Protein AF-A0A3C2CN50-F1 (afdb_monomer)

Mean predicted aligned error: 7.34 Å

Nearest PDB structures (foldseek):
  7e1v-assembly1_G  TM=3.636E-01  e=3.767E+00  Mycolicibacterium smegmatis MC2 51
  9dm1-assembly1_S  TM=3.821E-01  e=4.875E+00  Mycolicibacterium smegmatis MC2 155

Structure (mmCIF, N/CA/C/O backbone):
data_AF-A0A3C2CN50-F1
#
_entry.id   AF-A0A3C2CN50-F1
#
loop_
_atom_site.group_PDB
_atom_site.id
_atom_site.type_symbol
_atom_site.label_atom_id
_atom_site.label_alt_id
_atom_site.label_comp_id
_atom_site.label_asym_id
_atom_site.label_entity_id
_atom_site.label_seq_id
_atom_site.pdbx_PDB_ins_code
_atom_site.Cartn_x
_atom_site.Cartn_y
_atom_site.Cartn_z
_atom_site.occupancy
_atom_site.B_iso_or_equiv
_atom_site.auth_seq_id
_atom_site.auth_comp_id
_atom_site.auth_asym_id
_atom_site.auth_atom_id
_atom_site.pdbx_PDB_model_num
ATOM 1 N N . MET A 1 1 ? 21.287 47.066 -73.334 1.00 41.00 1 MET A N 1
ATOM 2 C CA . MET A 1 1 ? 22.198 46.144 -72.617 1.00 41.00 1 MET A CA 1
ATOM 3 C C . MET A 1 1 ? 21.471 45.559 -71.407 1.00 41.00 1 MET A C 1
ATOM 5 O O . MET A 1 1 ? 21.220 46.281 -70.455 1.00 41.00 1 MET A O 1
ATOM 9 N N . LYS A 1 2 ? 21.048 44.287 -71.479 1.00 46.47 2 LYS A N 1
ATOM 10 C CA . LYS A 1 2 ? 20.381 43.545 -70.390 1.00 46.47 2 LYS A CA 1
ATOM 11 C C . LYS A 1 2 ? 21.441 43.041 -69.399 1.00 46.47 2 LYS A C 1
ATOM 13 O O . LYS A 1 2 ? 22.305 42.275 -69.812 1.00 46.47 2 LYS A O 1
ATOM 18 N N . LYS A 1 3 ? 21.362 43.402 -68.112 1.00 44.59 3 LYS A N 1
ATOM 19 C CA . LYS A 1 3 ? 22.066 42.681 -67.034 1.00 44.59 3 LYS A CA 1
ATOM 20 C C . LYS A 1 3 ? 21.062 41.813 -66.278 1.00 44.59 3 LYS A C 1
ATOM 22 O O . LYS A 1 3 ? 20.064 42.302 -65.761 1.00 44.59 3 LYS A O 1
ATOM 27 N N . LEU A 1 4 ? 21.327 40.510 -66.326 1.00 49.94 4 LEU A N 1
ATOM 28 C CA . LEU A 1 4 ? 20.524 39.415 -65.797 1.00 49.94 4 LEU A CA 1
ATOM 29 C C . LEU A 1 4 ? 20.270 39.546 -64.289 1.00 49.94 4 LEU A C 1
ATOM 31 O O . LEU A 1 4 ? 21.202 39.631 -63.492 1.00 49.94 4 LEU A O 1
ATOM 35 N N . SER A 1 5 ? 18.994 39.433 -63.923 1.00 54.50 5 SER A N 1
ATOM 36 C CA . SER A 1 5 ? 18.529 39.028 -62.599 1.00 54.50 5 SER A CA 1
ATOM 37 C C . SER A 1 5 ? 19.038 37.617 -62.294 1.00 54.50 5 SER A C 1
ATOM 39 O O . SER A 1 5 ? 18.610 36.643 -62.913 1.00 54.50 5 SER A O 1
ATOM 41 N N . LYS A 1 6 ? 19.968 37.497 -61.346 1.00 52.00 6 LYS A N 1
ATOM 42 C CA . LYS A 1 6 ? 20.361 36.217 -60.753 1.00 52.00 6 LYS A CA 1
ATOM 43 C C . LYS A 1 6 ? 19.496 36.035 -59.505 1.00 52.00 6 LYS A C 1
ATOM 45 O O . LYS A 1 6 ? 19.910 36.387 -58.405 1.00 52.00 6 LYS A O 1
ATOM 50 N N . LYS A 1 7 ? 18.262 35.534 -59.669 1.00 50.41 7 LYS A N 1
ATOM 51 C CA . LYS A 1 7 ? 17.524 34.975 -58.528 1.00 50.41 7 LYS A CA 1
ATOM 52 C C . LYS A 1 7 ? 18.371 33.826 -57.990 1.00 50.41 7 LYS A C 1
ATOM 54 O O . LYS A 1 7 ? 18.607 32.836 -58.676 1.00 50.41 7 LYS A O 1
ATOM 59 N N . LEU A 1 8 ? 18.912 34.036 -56.800 1.00 53.25 8 LEU A N 1
ATOM 60 C CA . LEU A 1 8 ? 19.730 33.093 -56.066 1.00 53.25 8 LEU A CA 1
ATOM 61 C C . LEU A 1 8 ? 18.889 31.824 -55.834 1.00 53.25 8 LEU A C 1
ATOM 63 O O . LEU A 1 8 ? 17.993 31.814 -54.994 1.00 53.25 8 LEU A O 1
ATOM 67 N N . ASN A 1 9 ? 19.135 30.764 -56.607 1.00 50.91 9 ASN A N 1
ATOM 68 C CA . ASN A 1 9 ? 18.497 29.448 -56.460 1.00 50.91 9 ASN A CA 1
ATOM 69 C C . ASN A 1 9 ? 19.031 28.710 -55.211 1.00 50.91 9 ASN A C 1
ATOM 71 O O . ASN A 1 9 ? 19.452 27.563 -55.297 1.00 50.91 9 ASN A O 1
ATOM 75 N N . LEU A 1 10 ? 19.061 29.379 -54.055 1.00 52.91 10 LEU A N 1
ATOM 76 C CA . LEU A 1 10 ? 19.580 28.858 -52.781 1.00 52.91 10 LEU A CA 1
ATOM 77 C C . LEU A 1 10 ? 18.456 28.441 -51.814 1.00 52.91 10 LEU A C 1
ATOM 79 O O . LEU A 1 10 ? 18.693 28.249 -50.631 1.00 52.91 10 LEU A O 1
ATOM 83 N N . ALA A 1 11 ? 17.217 28.339 -52.294 1.00 53.62 11 ALA A N 1
ATOM 84 C CA . ALA A 1 11 ? 16.053 28.030 -51.462 1.00 53.62 11 ALA A CA 1
ATOM 85 C C . ALA A 1 11 ? 15.558 26.565 -51.539 1.00 53.62 11 ALA A C 1
ATOM 87 O O . ALA A 1 11 ? 15.226 26.007 -50.493 1.00 53.62 11 ALA A O 1
ATOM 88 N N . PRO A 1 12 ? 15.499 25.886 -52.708 1.00 57.16 12 PRO A N 1
ATOM 89 C CA . PRO A 1 12 ? 14.794 24.602 -52.790 1.00 57.16 12 PRO A CA 1
ATOM 90 C C . PRO A 1 12 ? 15.612 23.406 -52.280 1.00 57.16 12 PRO A C 1
ATOM 92 O O . PRO A 1 12 ? 15.052 22.510 -51.654 1.00 57.16 12 PRO A O 1
ATOM 95 N N . THR A 1 13 ? 16.930 23.386 -52.493 1.00 58.06 13 THR A N 1
ATOM 96 C CA . THR A 1 13 ? 17.805 22.260 -52.113 1.00 58.06 13 THR A CA 1
ATOM 97 C C . THR A 1 13 ? 18.125 22.238 -50.620 1.00 58.06 13 THR A C 1
ATOM 99 O O . THR A 1 13 ? 18.075 21.175 -50.010 1.00 58.06 13 THR A O 1
ATOM 102 N N . ALA A 1 14 ? 18.364 23.402 -50.006 1.00 61.25 14 ALA A N 1
ATOM 103 C CA . ALA A 1 14 ? 18.518 23.531 -48.554 1.00 61.25 14 ALA A CA 1
ATOM 104 C C . ALA A 1 14 ? 17.218 23.162 -47.814 1.00 61.25 14 ALA A C 1
ATOM 106 O O . ALA A 1 14 ? 17.253 22.471 -46.798 1.00 61.25 14 ALA A O 1
ATOM 107 N N . SER A 1 15 ? 16.062 23.546 -48.373 1.00 77.94 15 SER A N 1
ATOM 108 C CA . SER A 1 15 ? 14.747 23.133 -47.870 1.00 77.94 15 SER A CA 1
ATOM 109 C C . SER A 1 15 ? 14.526 21.621 -47.995 1.00 77.94 15 SER A C 1
ATOM 111 O O . SER A 1 15 ? 14.008 21.004 -47.067 1.00 77.94 15 SER A O 1
ATOM 113 N N . LEU A 1 16 ? 14.936 21.003 -49.107 1.00 83.19 16 LEU A N 1
ATOM 114 C CA . LEU A 1 16 ? 14.823 19.556 -49.301 1.00 83.19 16 LEU A CA 1
ATOM 115 C C . LEU A 1 16 ? 15.747 18.774 -48.358 1.00 83.19 16 LEU A C 1
ATOM 117 O O . LEU A 1 16 ? 15.302 17.813 -47.741 1.00 83.19 16 LEU A O 1
ATOM 121 N N . 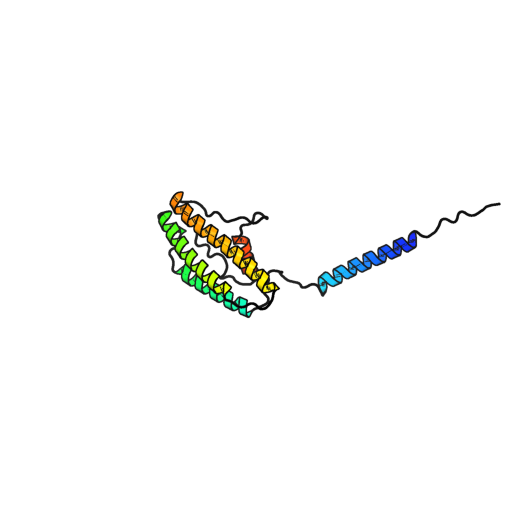PHE A 1 17 ? 16.999 19.207 -48.204 1.00 88.56 17 PHE A N 1
ATOM 122 C CA . PHE A 1 17 ? 17.953 18.582 -47.288 1.00 88.56 17 PHE A CA 1
ATOM 123 C C . PHE A 1 17 ? 17.454 18.628 -45.840 1.00 88.56 17 PHE A C 1
ATOM 125 O O . PHE A 1 17 ? 17.432 17.603 -45.165 1.00 88.56 17 PHE A O 1
ATOM 132 N N . LEU A 1 18 ? 16.963 19.786 -45.387 1.00 91.75 18 LEU A N 1
ATOM 133 C CA . LEU A 1 18 ? 16.384 19.925 -44.051 1.00 91.75 18 LEU A CA 1
ATOM 134 C C . LEU A 1 18 ? 15.180 18.992 -43.851 1.00 91.75 18 LEU A C 1
ATOM 136 O O . LEU A 1 18 ? 15.081 18.340 -42.816 1.00 91.75 18 LEU A O 1
ATOM 140 N N . LYS A 1 19 ? 14.295 18.873 -44.850 1.00 92.50 19 LYS A N 1
ATOM 141 C CA . LYS A 1 19 ? 13.169 17.925 -44.803 1.00 92.50 19 LYS A CA 1
ATOM 142 C C . LYS A 1 19 ? 13.652 16.482 -44.683 1.00 92.50 19 LYS A C 1
ATOM 144 O O . LYS A 1 19 ? 13.123 15.751 -43.857 1.00 92.50 19 LYS A O 1
ATOM 149 N N . VAL A 1 20 ? 14.659 16.079 -45.459 1.00 94.94 20 VAL A N 1
ATOM 150 C CA . VAL A 1 20 ? 15.229 14.723 -45.392 1.00 94.94 20 VAL A CA 1
ATOM 151 C C . VAL A 1 20 ? 15.836 14.450 -44.018 1.00 94.94 20 VAL A C 1
ATOM 153 O O . VAL A 1 20 ? 15.573 13.395 -43.455 1.00 94.94 20 VAL A O 1
ATOM 156 N N . VAL A 1 21 ? 16.579 15.400 -43.444 1.00 96.12 21 VAL A N 1
ATOM 157 C CA . VAL A 1 21 ? 17.153 15.261 -42.095 1.00 96.12 21 VAL A CA 1
ATOM 158 C C . VAL A 1 21 ? 16.060 15.144 -41.032 1.00 96.12 21 VAL A C 1
ATOM 160 O O . VAL A 1 21 ? 16.154 14.277 -40.170 1.00 96.12 21 VAL A O 1
ATOM 163 N N . ILE A 1 22 ? 15.000 15.956 -41.106 1.00 96.38 22 ILE A N 1
ATOM 164 C CA . ILE A 1 22 ? 13.863 15.869 -40.175 1.00 96.38 22 ILE A CA 1
ATOM 165 C C . ILE A 1 22 ? 13.174 14.508 -40.295 1.00 96.38 22 ILE A C 1
ATOM 167 O O . ILE A 1 22 ? 12.928 13.856 -39.285 1.00 96.38 22 ILE A O 1
ATOM 171 N N . VAL A 1 23 ? 12.889 14.056 -41.520 1.00 97.19 23 VAL A N 1
ATOM 172 C CA . VAL A 1 23 ? 12.261 12.749 -41.759 1.00 97.19 23 VAL A CA 1
ATOM 173 C C . VAL A 1 23 ? 13.153 11.621 -41.246 1.00 97.19 23 VAL A C 1
ATOM 175 O O . VAL A 1 23 ? 12.669 10.751 -40.532 1.00 97.19 23 VAL A O 1
ATOM 178 N N . ALA A 1 24 ? 14.454 11.654 -41.540 1.00 96.81 24 ALA A N 1
ATOM 179 C CA . ALA A 1 24 ? 15.408 10.668 -41.045 1.00 96.81 24 ALA A CA 1
ATOM 180 C C . ALA A 1 24 ? 15.501 10.675 -39.510 1.00 96.81 24 ALA A C 1
ATOM 182 O O . ALA A 1 24 ? 15.555 9.610 -38.904 1.00 96.81 24 ALA A O 1
ATOM 183 N N . GLY A 1 25 ? 15.457 11.850 -38.876 1.00 97.19 25 GLY A N 1
ATOM 184 C CA . GLY A 1 25 ? 15.430 11.991 -37.421 1.00 97.19 25 GLY A CA 1
ATOM 185 C C . GLY A 1 25 ? 14.157 11.423 -36.793 1.00 97.19 25 GLY A C 1
ATOM 186 O O . GLY A 1 25 ? 14.240 10.700 -35.807 1.00 97.19 25 GLY A O 1
ATOM 187 N N . LEU A 1 26 ? 12.988 11.675 -37.390 1.00 97.31 26 LEU A N 1
ATOM 188 C CA . LEU A 1 26 ? 11.719 11.089 -36.946 1.00 97.31 26 LEU A CA 1
ATOM 189 C C . LEU A 1 26 ? 11.718 9.566 -37.110 1.00 97.31 26 LEU A C 1
ATOM 191 O O . LEU A 1 26 ? 11.323 8.856 -36.192 1.00 97.31 26 LEU A O 1
ATOM 195 N N . VAL A 1 27 ? 12.198 9.057 -38.248 1.00 97.50 27 VAL A N 1
ATOM 196 C CA . VAL A 1 27 ? 12.349 7.611 -38.471 1.00 97.50 27 VAL A CA 1
ATOM 197 C C . VAL A 1 27 ? 13.308 7.011 -37.442 1.00 97.50 27 VAL A C 1
ATOM 199 O O . VAL A 1 27 ? 12.979 6.002 -36.827 1.00 97.50 27 VAL A O 1
ATOM 202 N N . GLY A 1 28 ? 14.453 7.652 -37.197 1.00 97.12 28 GLY A N 1
ATOM 203 C CA . GLY A 1 28 ? 15.421 7.226 -36.186 1.00 97.12 28 GLY A CA 1
ATOM 204 C C . GLY A 1 28 ? 14.841 7.213 -34.770 1.00 97.12 28 GLY A C 1
ATOM 205 O O . GLY A 1 28 ? 15.039 6.240 -34.046 1.00 97.12 28 GLY A O 1
ATOM 206 N N . LEU A 1 29 ? 14.069 8.239 -34.395 1.00 96.62 29 LEU A N 1
ATOM 207 C CA . LEU A 1 29 ? 13.361 8.308 -33.114 1.00 96.62 29 LEU A CA 1
ATOM 208 C C . LEU A 1 29 ? 12.402 7.126 -32.942 1.00 96.62 29 LEU A C 1
ATOM 210 O O . LEU A 1 29 ? 12.417 6.478 -31.900 1.00 96.62 29 LEU A O 1
ATOM 214 N N . TRP A 1 30 ? 11.589 6.824 -33.957 1.00 96.94 30 TRP A N 1
ATOM 215 C CA . TRP A 1 30 ? 10.644 5.707 -33.895 1.00 96.94 30 TRP A CA 1
ATOM 216 C C . TRP A 1 30 ? 11.347 4.348 -33.865 1.00 96.94 30 TRP A C 1
ATOM 218 O O . TRP A 1 30 ? 10.933 3.472 -33.108 1.00 96.94 30 TRP A O 1
ATOM 228 N N . VAL A 1 31 ? 12.435 4.175 -34.624 1.00 96.31 31 VAL A N 1
ATOM 229 C CA . VAL A 1 31 ? 13.267 2.963 -34.551 1.00 96.31 31 VAL A CA 1
ATOM 230 C C . VAL A 1 31 ? 13.830 2.790 -33.140 1.00 96.31 31 VAL A C 1
ATOM 232 O O . VAL A 1 31 ? 13.750 1.704 -32.574 1.00 96.31 31 VAL A O 1
ATOM 235 N N . TYR A 1 32 ? 14.340 3.857 -32.528 1.00 95.00 32 TYR A N 1
ATOM 236 C CA . TYR A 1 32 ? 14.788 3.801 -31.141 1.00 95.00 32 TYR A CA 1
ATOM 237 C C . TYR A 1 32 ? 13.647 3.428 -30.182 1.00 95.00 32 TYR A C 1
ATOM 239 O O . TYR A 1 32 ? 13.781 2.482 -29.408 1.00 95.00 32 TYR A O 1
ATOM 247 N N . ALA A 1 33 ? 12.511 4.123 -30.267 1.00 90.25 33 ALA A N 1
ATOM 248 C CA . ALA A 1 33 ? 11.380 3.943 -29.361 1.00 90.25 33 ALA A CA 1
ATOM 249 C C . ALA A 1 33 ? 10.789 2.523 -29.388 1.00 90.25 33 ALA A C 1
ATOM 251 O O . ALA A 1 33 ? 10.410 2.011 -28.342 1.00 90.25 33 ALA A O 1
ATOM 252 N N . PHE A 1 34 ? 10.715 1.882 -30.558 1.00 91.00 34 PHE A N 1
ATOM 253 C CA . PHE A 1 34 ? 10.100 0.557 -30.680 1.00 91.00 34 PHE A CA 1
ATOM 254 C C . PHE A 1 34 ? 11.068 -0.615 -30.518 1.00 91.00 34 PH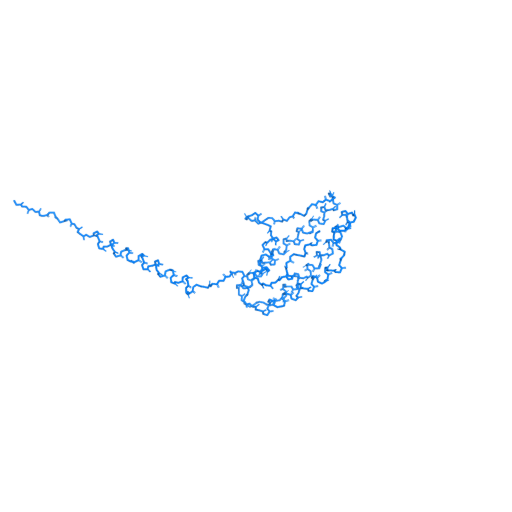E A C 1
ATOM 256 O O . PHE A 1 34 ? 10.620 -1.702 -30.165 1.00 91.00 34 PHE A O 1
ATOM 263 N N . PHE A 1 35 ? 12.363 -0.426 -30.791 1.00 90.75 35 PHE A N 1
ATOM 264 C CA . PHE A 1 35 ? 13.320 -1.540 -30.816 1.00 90.75 35 PHE A CA 1
ATOM 265 C C . PHE A 1 35 ? 14.395 -1.475 -29.728 1.00 90.75 35 PHE A C 1
ATOM 267 O O . PHE A 1 35 ? 14.994 -2.504 -29.428 1.00 90.75 35 PHE A O 1
ATOM 274 N N . PHE A 1 36 ? 14.659 -0.300 -29.151 1.00 88.56 36 PHE A N 1
ATOM 275 C CA . PHE A 1 36 ? 15.782 -0.104 -28.227 1.00 88.56 36 PHE A CA 1
ATOM 276 C C . PHE A 1 36 ? 15.384 0.502 -26.881 1.00 88.56 36 PHE A C 1
ATOM 278 O O . PHE A 1 36 ? 16.074 0.264 -25.891 1.00 88.56 36 PHE A O 1
ATOM 285 N N . ALA A 1 37 ? 14.307 1.288 -26.819 1.00 83.62 37 ALA A N 1
ATOM 286 C CA . ALA A 1 37 ? 13.845 1.854 -25.559 1.00 83.62 37 ALA A CA 1
ATOM 287 C C . ALA A 1 37 ? 13.398 0.734 -24.597 1.00 83.62 37 ALA A C 1
ATOM 289 O O . ALA A 1 37 ? 12.678 -0.171 -25.028 1.00 83.62 37 ALA A O 1
ATOM 290 N N . PRO A 1 38 ? 13.782 0.791 -23.304 1.00 79.69 38 PRO A N 1
ATOM 291 C CA . PRO A 1 38 ? 13.270 -0.130 -22.298 1.00 79.69 38 PRO A CA 1
ATOM 292 C C . PRO A 1 38 ? 11.740 -0.114 -22.303 1.00 79.69 38 PRO A C 1
ATOM 294 O O . PRO A 1 38 ? 11.113 0.921 -22.079 1.00 79.69 38 PRO A O 1
ATOM 297 N N . SER A 1 39 ? 11.143 -1.261 -22.610 1.00 74.88 39 SER A N 1
ATOM 298 C CA . SER A 1 39 ? 9.697 -1.444 -22.631 1.00 74.88 39 SER A CA 1
ATOM 299 C C . SER A 1 39 ? 9.226 -2.043 -21.313 1.00 74.88 39 SER A C 1
ATOM 301 O O . SER A 1 39 ? 9.890 -2.922 -20.768 1.00 74.88 39 SER A O 1
ATOM 303 N N . GLY A 1 40 ? 8.051 -1.644 -20.843 1.00 84.06 40 GLY A N 1
ATOM 304 C CA . GLY A 1 40 ? 7.435 -2.214 -19.649 1.00 84.06 40 GLY A CA 1
ATOM 305 C C . GLY A 1 40 ? 6.827 -1.141 -18.763 1.00 84.06 40 GLY A C 1
ATOM 306 O O . GLY A 1 40 ? 6.887 0.050 -19.071 1.00 84.06 40 GLY A O 1
ATOM 307 N N . ASN A 1 41 ? 6.216 -1.572 -17.664 1.00 90.62 41 ASN A N 1
ATOM 308 C CA . ASN A 1 41 ? 5.748 -0.632 -16.662 1.00 90.62 41 ASN A CA 1
ATOM 309 C C . ASN A 1 41 ? 6.966 -0.082 -15.889 1.00 90.62 41 ASN A C 1
ATOM 311 O O . ASN A 1 41 ? 7.730 -0.893 -15.359 1.00 90.62 41 ASN A O 1
ATOM 315 N N . PRO A 1 42 ? 7.173 1.248 -15.817 1.00 92.06 42 PRO A N 1
ATOM 316 C CA . PRO A 1 42 ? 8.292 1.830 -15.071 1.00 92.06 42 PRO A CA 1
ATOM 317 C C . PRO A 1 42 ? 8.294 1.447 -13.583 1.00 92.06 42 PRO A C 1
ATOM 319 O O . PRO A 1 42 ? 9.366 1.396 -12.980 1.00 92.06 42 PRO A O 1
ATOM 322 N N . ASP A 1 43 ? 7.133 1.100 -13.024 1.00 94.75 43 ASP A N 1
ATOM 323 C CA . ASP A 1 43 ? 6.967 0.692 -11.626 1.00 94.75 43 ASP A CA 1
ATOM 324 C C . ASP A 1 43 ? 7.293 -0.796 -11.394 1.00 94.75 43 ASP A C 1
ATOM 326 O O . ASP A 1 43 ? 7.288 -1.258 -10.252 1.00 94.75 43 ASP A O 1
ATOM 330 N N . ARG A 1 44 ? 7.584 -1.567 -12.456 1.00 96.19 44 ARG A N 1
ATOM 331 C CA . ARG A 1 44 ? 7.930 -2.991 -12.347 1.00 96.19 44 ARG A CA 1
ATOM 332 C C . ARG A 1 44 ? 9.301 -3.159 -11.689 1.00 96.19 44 ARG A C 1
ATOM 334 O O . ARG A 1 44 ? 10.323 -2.728 -12.236 1.00 96.19 44 ARG A O 1
ATOM 341 N N . ILE A 1 45 ? 9.308 -3.835 -10.549 1.00 96.38 45 ILE A N 1
ATOM 342 C CA . ILE A 1 45 ? 10.491 -4.309 -9.839 1.00 96.38 45 ILE A CA 1
ATOM 343 C C . ILE A 1 45 ? 11.095 -5.478 -10.612 1.00 96.38 45 ILE A C 1
ATOM 345 O O . ILE A 1 45 ? 10.394 -6.398 -11.038 1.00 96.38 45 ILE A O 1
ATOM 349 N N . GLU A 1 46 ? 12.407 -5.426 -10.822 1.00 94.31 46 GLU A N 1
ATOM 350 C CA . GLU A 1 46 ? 13.139 -6.461 -11.559 1.00 94.31 46 GLU A CA 1
ATOM 351 C C . GLU A 1 46 ? 13.648 -7.572 -10.637 1.00 94.31 46 GLU A C 1
ATOM 353 O O . GLU A 1 46 ? 13.828 -8.712 -11.071 1.00 94.31 46 GLU A O 1
ATOM 358 N N . ASN A 1 47 ? 13.857 -7.264 -9.355 1.00 96.19 47 ASN A N 1
ATOM 359 C CA . ASN A 1 47 ? 14.281 -8.240 -8.362 1.00 96.19 47 ASN A CA 1
ATOM 360 C C . ASN A 1 47 ? 13.151 -9.223 -7.989 1.00 96.19 47 ASN A C 1
ATOM 362 O O . ASN A 1 47 ? 12.351 -8.967 -7.089 1.00 96.19 47 ASN A O 1
ATOM 366 N N . GLY A 1 48 ? 13.124 -10.382 -8.655 1.00 96.00 48 GLY A N 1
ATOM 367 C CA . GLY A 1 48 ? 12.146 -11.444 -8.390 1.00 96.00 48 GLY A CA 1
ATOM 368 C C . GLY A 1 48 ? 12.214 -12.029 -6.974 1.00 96.00 48 GLY A C 1
ATOM 369 O O . GLY A 1 48 ? 11.176 -12.299 -6.380 1.00 96.00 48 GLY A O 1
ATOM 370 N N . GLU A 1 49 ? 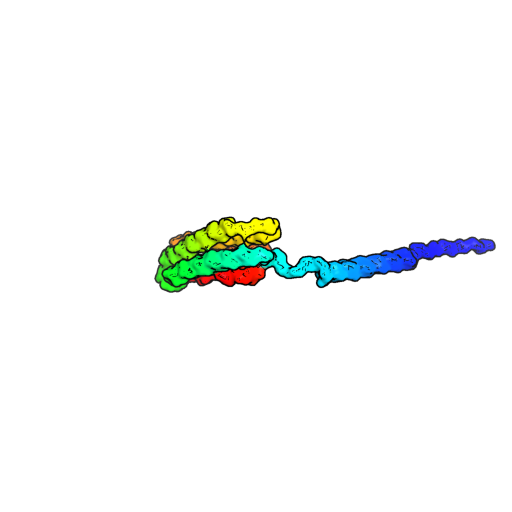13.408 -12.152 -6.385 1.00 97.00 49 GLU A N 1
ATOM 371 C CA . GLU A 1 49 ? 13.556 -12.648 -5.008 1.00 97.00 49 GLU A CA 1
ATOM 372 C C . GLU A 1 49 ? 12.934 -11.676 -3.994 1.00 97.00 49 GLU A C 1
ATOM 374 O O . GLU A 1 49 ? 12.331 -12.093 -3.003 1.00 97.00 49 GLU A O 1
ATOM 379 N N . TRP A 1 50 ? 13.055 -10.369 -4.241 1.00 97.62 50 TRP A N 1
ATOM 380 C CA . TRP A 1 50 ? 12.380 -9.361 -3.428 1.00 97.62 50 TRP A CA 1
ATOM 381 C C . TRP A 1 50 ? 10.860 -9.475 -3.548 1.00 97.62 50 TRP A C 1
ATOM 383 O O . TRP A 1 50 ? 10.186 -9.430 -2.523 1.00 97.62 50 TRP A O 1
ATOM 393 N N . ILE A 1 51 ? 10.333 -9.677 -4.762 1.00 98.25 51 ILE A N 1
ATOM 394 C CA . ILE A 1 51 ? 8.893 -9.863 -5.005 1.00 98.25 51 ILE A CA 1
ATOM 395 C C . ILE A 1 51 ? 8.352 -11.074 -4.242 1.00 98.25 51 ILE A C 1
ATOM 397 O O . ILE A 1 51 ? 7.385 -10.934 -3.498 1.00 98.25 51 ILE A O 1
ATOM 401 N N . GLU A 1 52 ? 9.006 -12.233 -4.340 1.00 98.31 52 GLU A N 1
ATOM 402 C CA . GLU A 1 52 ? 8.592 -13.443 -3.614 1.00 98.31 52 GLU A CA 1
ATOM 403 C C . GLU A 1 52 ? 8.574 -13.226 -2.093 1.00 98.31 52 GLU A C 1
ATOM 405 O O . GLU A 1 52 ? 7.641 -13.636 -1.399 1.00 98.31 52 GLU A O 1
ATOM 410 N N . LYS A 1 53 ? 9.593 -12.543 -1.558 1.00 98.50 53 LYS A N 1
ATOM 411 C CA . LYS A 1 53 ? 9.673 -12.220 -0.127 1.00 98.50 53 LYS A CA 1
ATOM 412 C C . LYS A 1 53 ? 8.625 -11.195 0.299 1.00 98.50 53 LYS A C 1
ATOM 414 O O . LYS A 1 53 ? 8.076 -11.325 1.391 1.00 98.50 53 LYS A O 1
ATOM 419 N N . ALA A 1 54 ? 8.373 -10.179 -0.521 1.00 98.62 54 ALA A N 1
ATOM 420 C CA . ALA A 1 54 ? 7.375 -9.156 -0.246 1.00 98.62 54 ALA A CA 1
ATOM 421 C C . ALA A 1 54 ? 5.969 -9.763 -0.217 1.00 98.62 54 ALA A C 1
ATOM 423 O O . ALA A 1 54 ? 5.235 -9.531 0.742 1.00 98.62 54 ALA A O 1
ATOM 424 N N . GLU A 1 55 ? 5.642 -10.612 -1.193 1.00 98.75 55 GLU A N 1
ATOM 425 C CA . GLU A 1 55 ? 4.360 -11.316 -1.241 1.00 98.75 55 GLU A CA 1
ATOM 426 C C . GLU A 1 55 ? 4.160 -12.192 -0.001 1.00 98.75 55 GLU A C 1
ATOM 428 O O . GLU A 1 55 ? 3.111 -12.119 0.632 1.00 98.75 55 GLU A O 1
ATOM 433 N N . LEU A 1 56 ? 5.188 -12.938 0.424 1.00 98.75 56 LEU A N 1
ATOM 434 C CA . LEU A 1 56 ? 5.129 -13.733 1.655 1.00 98.75 56 LEU A CA 1
ATOM 435 C C . LEU A 1 56 ? 4.891 -12.872 2.908 1.00 98.75 56 LEU A C 1
ATOM 437 O O . LEU A 1 56 ? 4.157 -13.271 3.810 1.00 98.75 56 LEU A O 1
ATOM 441 N N . VAL A 1 57 ? 5.521 -11.696 2.994 1.00 98.81 57 VAL A N 1
ATOM 442 C CA . VAL A 1 57 ? 5.307 -10.764 4.114 1.00 98.81 57 VAL A CA 1
ATOM 443 C C . VAL A 1 57 ? 3.858 -10.274 4.141 1.00 98.81 57 VAL A C 1
ATOM 445 O O . VAL A 1 57 ? 3.257 -10.210 5.214 1.00 98.81 57 VAL A O 1
ATOM 448 N N . CYS A 1 58 ? 3.294 -9.942 2.982 1.00 98.81 58 CYS A N 1
ATOM 449 C CA . CYS A 1 58 ? 1.922 -9.466 2.886 1.00 98.81 58 CYS A CA 1
ATOM 450 C C . CYS A 1 58 ? 0.896 -10.583 3.110 1.00 98.81 58 CYS A C 1
ATOM 452 O O . CYS A 1 58 ? -0.080 -10.375 3.827 1.00 98.81 58 CYS A O 1
ATOM 454 N N . SER A 1 59 ? 1.137 -11.790 2.593 1.00 98.75 59 SER A N 1
ATOM 455 C CA . SER A 1 59 ? 0.235 -12.929 2.788 1.00 98.75 59 SER A CA 1
ATOM 456 C C . SER A 1 59 ? 0.116 -13.298 4.268 1.00 98.75 59 SER A C 1
ATOM 458 O O . SER A 1 59 ? -0.984 -13.516 4.762 1.00 98.75 59 SER A O 1
ATOM 460 N N . GLN A 1 60 ? 1.228 -13.269 5.012 1.00 98.75 60 GLN A N 1
ATOM 461 C CA . GLN A 1 60 ? 1.221 -13.472 6.466 1.00 98.75 60 GLN A CA 1
ATOM 462 C C . GLN A 1 60 ? 0.396 -12.408 7.199 1.00 98.75 60 GLN A C 1
ATOM 464 O O . GLN A 1 60 ? -0.284 -12.713 8.176 1.00 98.75 60 GLN A O 1
ATOM 469 N N . ALA A 1 61 ? 0.440 -11.157 6.736 1.00 98.69 61 ALA A N 1
ATOM 470 C CA . ALA A 1 61 ? -0.364 -10.086 7.309 1.00 98.69 61 ALA A CA 1
ATOM 471 C C . ALA A 1 61 ? -1.862 -10.279 7.024 1.00 98.69 61 ALA A C 1
ATOM 473 O O . ALA A 1 61 ? -2.680 -10.064 7.915 1.00 98.69 61 ALA A O 1
ATOM 474 N N . LEU A 1 62 ? -2.226 -10.729 5.819 1.00 98.31 62 LEU A N 1
ATOM 475 C CA . LEU A 1 62 ? -3.610 -11.078 5.491 1.00 98.31 62 LEU A CA 1
ATOM 476 C C . LEU A 1 62 ? -4.114 -12.262 6.318 1.00 98.31 62 LEU A C 1
ATOM 478 O O . LEU A 1 62 ? -5.241 -12.210 6.809 1.00 98.31 62 LEU A O 1
ATOM 482 N N . ASP A 1 63 ? -3.281 -13.281 6.538 1.00 98.44 63 ASP A N 1
ATOM 483 C CA . ASP A 1 63 ? -3.613 -14.394 7.429 1.00 98.44 63 ASP A CA 1
ATOM 484 C C . ASP A 1 63 ? -3.886 -13.885 8.855 1.00 98.44 63 ASP A C 1
ATOM 486 O O . ASP A 1 63 ? -4.905 -14.240 9.444 1.00 98.44 63 ASP A O 1
ATOM 490 N N . GLU A 1 64 ? -3.038 -12.996 9.392 1.00 98.44 64 GLU A N 1
ATOM 491 C CA . GLU A 1 64 ? -3.249 -12.360 10.703 1.00 98.44 64 GLU A CA 1
ATOM 492 C C . GLU A 1 64 ? -4.558 -11.536 10.745 1.00 98.44 64 GLU A C 1
ATOM 494 O O . GLU A 1 64 ? -5.318 -11.649 11.709 1.00 98.44 64 GLU A O 1
ATOM 499 N N . ILE A 1 65 ? -4.865 -10.755 9.701 1.00 98.25 65 ILE A N 1
ATOM 500 C CA . ILE A 1 65 ? -6.107 -9.962 9.602 1.00 98.25 65 ILE A CA 1
ATOM 501 C C . ILE A 1 65 ? -7.343 -10.861 9.489 1.00 98.25 65 ILE A C 1
ATOM 503 O O . ILE A 1 65 ? -8.375 -10.548 10.076 1.00 98.25 65 ILE A O 1
ATOM 507 N N . SER A 1 66 ? -7.249 -11.999 8.797 1.00 96.81 66 SER A N 1
ATOM 508 C CA . SER A 1 66 ? -8.368 -12.936 8.608 1.00 96.81 66 SER A CA 1
ATOM 509 C C . SER A 1 66 ? -8.879 -13.560 9.913 1.00 96.81 66 SER A C 1
ATOM 511 O O . SER A 1 66 ? -10.003 -14.059 9.968 1.00 96.81 66 SER A O 1
ATOM 513 N N . LEU A 1 67 ? -8.062 -13.521 10.971 1.00 97.44 67 LEU A N 1
ATOM 514 C CA . LEU A 1 67 ? -8.419 -13.990 12.310 1.00 97.44 67 LEU A CA 1
ATOM 515 C C . LEU A 1 67 ? -9.175 -12.934 13.129 1.00 97.44 67 LEU A C 1
ATOM 517 O O . LEU A 1 67 ? -9.706 -13.255 14.196 1.00 97.44 67 LEU A O 1
ATOM 521 N N . LEU A 1 68 ? -9.214 -11.683 12.665 1.00 96.81 68 LEU A N 1
ATOM 522 C CA . LEU A 1 68 ? -9.942 -10.601 13.317 1.00 96.81 68 LEU A CA 1
ATOM 523 C C . LEU A 1 68 ? -11.440 -10.657 12.964 1.00 96.81 68 LEU A C 1
ATOM 525 O O . LEU A 1 68 ? -11.817 -11.144 11.895 1.00 96.81 68 LEU A O 1
ATOM 529 N N . PRO A 1 69 ? -12.327 -10.132 13.831 1.00 95.44 69 PRO A N 1
ATOM 530 C CA . PRO A 1 69 ? -13.719 -9.896 13.459 1.00 95.44 69 PRO A CA 1
ATOM 531 C C . PRO A 1 69 ? -13.825 -8.961 12.248 1.00 95.44 69 PRO A C 1
ATOM 533 O O . PRO A 1 69 ? -12.971 -8.103 12.042 1.00 95.44 69 PRO A O 1
ATOM 536 N N . LEU A 1 70 ? -14.911 -9.060 11.482 1.00 93.62 70 LEU A N 1
ATOM 537 C CA . LEU A 1 70 ? -15.167 -8.127 10.385 1.00 93.62 70 LEU A CA 1
ATOM 538 C C . LEU A 1 70 ? -15.664 -6.785 10.939 1.00 93.62 70 LEU A C 1
ATOM 540 O O . LEU A 1 70 ? -16.694 -6.729 11.611 1.00 93.62 70 LEU A O 1
ATOM 544 N N . ALA A 1 71 ? -14.980 -5.686 10.612 1.00 94.62 71 ALA A N 1
ATOM 545 C CA . ALA A 1 71 ? -15.306 -4.342 11.103 1.00 94.62 71 ALA A CA 1
ATOM 546 C C . ALA A 1 71 ? -16.759 -3.928 10.789 1.00 94.62 71 ALA A C 1
ATOM 548 O O . ALA A 1 71 ? -17.474 -3.384 11.638 1.00 94.62 71 ALA A O 1
ATOM 549 N N . LYS A 1 72 ? -17.250 -4.271 9.594 1.00 92.69 72 LYS A N 1
ATOM 550 C CA . LYS A 1 72 ? -18.647 -4.051 9.182 1.00 92.69 72 LYS A CA 1
ATOM 551 C C . LYS A 1 72 ? -19.696 -4.774 10.041 1.00 92.69 72 LYS A C 1
ATOM 553 O O . LYS A 1 72 ? -20.862 -4.392 10.007 1.00 92.69 72 LYS A O 1
ATOM 558 N N . GLU A 1 73 ? -19.313 -5.814 10.782 1.00 94.62 73 GLU A N 1
ATOM 559 C CA . GLU A 1 73 ? -20.211 -6.586 11.656 1.00 94.62 73 GLU A CA 1
ATOM 560 C C . GLU A 1 73 ? -20.253 -6.039 13.092 1.00 94.62 73 GLU A C 1
ATOM 562 O O . GLU A 1 73 ? -21.078 -6.467 13.905 1.00 94.62 73 GLU A O 1
ATOM 567 N N . SER A 1 74 ? -19.399 -5.063 13.411 1.00 96.69 74 SER A N 1
ATOM 568 C CA . SER A 1 74 ? -19.386 -4.391 14.708 1.00 96.69 74 SER A CA 1
ATOM 569 C C . SER A 1 74 ? -20.701 -3.660 14.986 1.00 96.69 74 SER A C 1
ATOM 571 O O . SER A 1 74 ? -21.256 -2.966 14.132 1.00 96.69 74 SER A O 1
ATOM 573 N N . ARG A 1 75 ? -21.191 -3.779 16.227 1.00 95.44 75 ARG A N 1
ATOM 57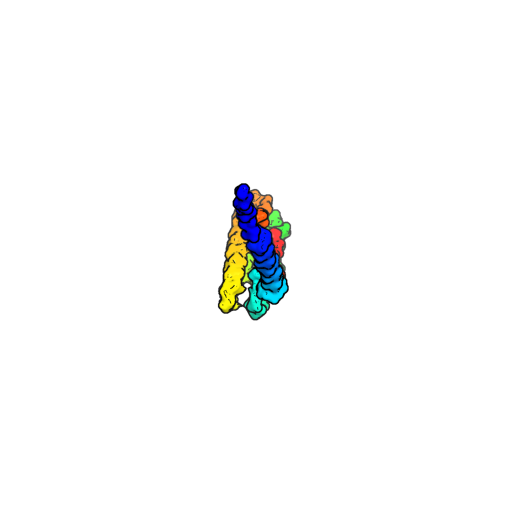4 C CA . ARG A 1 75 ? -22.486 -3.216 16.655 1.00 95.44 75 ARG A CA 1
ATOM 575 C C . ARG A 1 75 ? -22.443 -1.712 16.876 1.00 95.44 75 ARG A C 1
ATOM 577 O O . ARG A 1 75 ? -23.472 -1.051 16.758 1.00 95.44 75 ARG A O 1
ATOM 584 N N . THR A 1 76 ? -21.280 -1.187 17.248 1.00 97.50 76 THR A N 1
ATOM 585 C CA . THR A 1 76 ? -21.088 0.234 17.529 1.00 97.50 76 THR A CA 1
ATOM 586 C C . THR A 1 76 ? -19.899 0.790 16.741 1.00 97.50 76 THR A C 1
ATOM 588 O O . THR A 1 76 ? -18.974 0.040 16.415 1.00 97.50 76 THR A O 1
ATOM 591 N N . PRO A 1 77 ? -19.870 2.107 16.456 1.00 97.69 77 PRO A N 1
ATOM 592 C CA . PRO A 1 77 ? -18.707 2.751 15.844 1.00 97.69 77 PRO A CA 1
ATOM 593 C C . PRO A 1 77 ? -17.422 2.575 16.661 1.00 97.69 77 PRO A C 1
ATOM 595 O O . PRO A 1 77 ? -16.348 2.447 16.083 1.00 97.69 77 PRO A O 1
ATOM 598 N N . ALA A 1 78 ? -17.527 2.526 17.994 1.00 97.81 78 ALA A N 1
ATOM 599 C CA . ALA A 1 78 ? -16.387 2.282 18.873 1.00 97.81 78 ALA A CA 1
ATOM 600 C C . ALA A 1 78 ? -15.825 0.861 18.692 1.00 97.81 78 ALA A C 1
ATOM 602 O O . ALA A 1 78 ? -14.625 0.717 18.476 1.00 97.81 78 ALA A O 1
ATOM 603 N N . ASP A 1 79 ? -16.687 -0.162 18.668 1.00 97.56 79 ASP A N 1
ATOM 604 C CA . ASP A 1 79 ? -16.262 -1.545 18.407 1.00 97.56 79 ASP A CA 1
ATOM 605 C C . ASP A 1 79 ? -15.645 -1.681 17.005 1.00 97.56 79 ASP A C 1
ATOM 607 O O . ASP A 1 79 ? -14.653 -2.382 16.815 1.00 97.56 79 ASP A O 1
ATOM 611 N N . ARG A 1 80 ? -16.205 -0.989 15.999 1.00 97.88 80 ARG A N 1
ATOM 612 C CA . ARG A 1 80 ? -15.627 -0.942 14.645 1.00 97.88 80 ARG A CA 1
ATOM 613 C C . ARG A 1 80 ? -14.236 -0.308 14.655 1.00 97.88 80 ARG A C 1
ATOM 615 O O . ARG A 1 80 ? -13.316 -0.844 14.045 1.00 97.88 80 ARG A O 1
ATOM 622 N N . ALA A 1 81 ? -14.072 0.798 15.379 1.00 98.31 81 ALA A N 1
ATOM 623 C CA . ALA A 1 81 ? -12.790 1.476 15.521 1.00 98.31 81 ALA A CA 1
ATOM 624 C C . ALA A 1 81 ? -11.725 0.560 16.147 1.00 98.31 81 ALA A C 1
ATOM 626 O O . ALA A 1 81 ? -10.576 0.583 15.711 1.00 98.31 81 ALA A O 1
ATOM 627 N N . ASP A 1 82 ? -12.097 -0.266 17.126 1.00 98.38 82 ASP A N 1
ATOM 628 C CA . ASP A 1 82 ? -11.178 -1.201 17.783 1.00 98.38 82 ASP A CA 1
ATOM 629 C C . ASP A 1 82 ? -10.749 -2.355 16.865 1.00 98.38 82 ASP A C 1
ATOM 631 O O . ASP A 1 82 ? -9.592 -2.779 16.914 1.00 98.38 82 ASP A O 1
ATOM 635 N N . VAL A 1 83 ? -11.640 -2.840 15.996 1.00 98.06 83 VAL A N 1
ATOM 636 C CA . VAL A 1 83 ? -11.304 -3.843 14.971 1.00 98.06 83 VAL A CA 1
ATOM 637 C C . VAL A 1 83 ? -10.353 -3.258 13.921 1.00 98.06 83 VAL A C 1
ATOM 639 O O . VAL A 1 83 ? -9.287 -3.822 13.677 1.00 98.06 83 VAL A O 1
ATOM 642 N N . ILE A 1 84 ? -10.671 -2.085 13.359 1.00 98.25 84 ILE A N 1
ATOM 643 C CA . ILE A 1 84 ? -9.820 -1.426 12.349 1.00 98.25 84 ILE A CA 1
ATOM 644 C C . ILE A 1 84 ? -8.451 -1.065 12.941 1.00 98.25 84 ILE A C 1
ATOM 646 O O . ILE A 1 84 ? -7.429 -1.172 12.258 1.00 98.25 84 ILE A O 1
ATOM 650 N N . ALA A 1 85 ? -8.394 -0.667 14.217 1.00 98.69 85 ALA A N 1
ATOM 651 C CA . ALA A 1 85 ? -7.135 -0.402 14.908 1.00 98.69 85 ALA A CA 1
ATOM 652 C C . ALA A 1 85 ? -6.247 -1.655 14.996 1.00 98.69 85 ALA A C 1
ATOM 654 O O . ALA A 1 85 ? -5.045 -1.552 14.756 1.00 98.69 85 ALA A O 1
ATOM 655 N N . GLN A 1 86 ? -6.824 -2.829 15.273 1.00 98.62 86 GLN A N 1
ATOM 656 C CA . GLN A 1 86 ? -6.088 -4.099 15.279 1.00 98.62 86 GLN A CA 1
ATOM 657 C C . GLN A 1 86 ? -5.555 -4.447 13.885 1.00 98.62 86 GLN A C 1
ATOM 659 O O . GLN A 1 86 ? -4.362 -4.711 13.744 1.00 98.62 86 GLN A O 1
ATOM 664 N N . GLY A 1 87 ? -6.388 -4.354 12.841 1.00 98.56 87 GLY A N 1
ATOM 665 C CA . GLY A 1 87 ? -5.935 -4.570 11.461 1.00 98.56 87 GLY A CA 1
ATOM 666 C C . GLY A 1 87 ? -4.826 -3.593 11.053 1.00 98.56 87 GLY A C 1
ATOM 667 O O . GLY A 1 87 ? -3.829 -3.974 10.447 1.00 98.56 87 GLY A O 1
ATOM 668 N N . THR A 1 88 ? -4.929 -2.329 11.479 1.00 98.81 88 THR A N 1
ATOM 669 C CA . THR A 1 88 ? -3.903 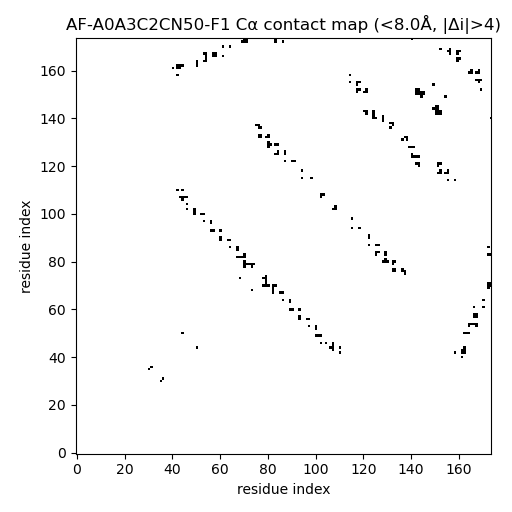-1.302 11.218 1.00 98.81 88 THR A CA 1
ATOM 670 C C . THR A 1 88 ? -2.552 -1.662 11.843 1.00 98.81 88 THR A C 1
ATOM 672 O O . THR A 1 88 ? -1.528 -1.500 11.186 1.00 98.81 88 THR A O 1
ATOM 675 N N . GLN A 1 89 ? -2.526 -2.210 13.061 1.00 98.81 89 GLN A N 1
ATOM 676 C CA . GLN A 1 89 ? -1.282 -2.660 13.701 1.00 98.81 89 GLN A CA 1
ATOM 677 C C . GLN A 1 89 ? -0.618 -3.820 12.943 1.00 98.81 89 GLN A C 1
ATOM 679 O O . GLN A 1 89 ? 0.610 -3.860 12.821 1.00 98.81 89 GLN A O 1
ATOM 684 N N . VAL A 1 90 ? -1.415 -4.747 12.400 1.00 98.81 90 VAL A N 1
ATOM 685 C CA . VAL A 1 90 ? -0.901 -5.839 11.558 1.00 98.81 90 VAL A CA 1
ATOM 686 C C . VAL A 1 90 ? -0.249 -5.275 10.290 1.00 98.81 90 VAL A C 1
ATOM 688 O O . VAL A 1 90 ? 0.881 -5.641 9.960 1.00 98.81 90 VAL A O 1
ATOM 691 N N . LEU A 1 91 ? -0.897 -4.314 9.625 1.00 98.81 91 LEU A N 1
ATOM 692 C CA . LEU A 1 91 ? -0.348 -3.659 8.432 1.00 98.81 91 LEU A CA 1
ATOM 693 C C . LEU A 1 91 ? 0.909 -2.816 8.734 1.00 98.81 91 LEU A C 1
ATOM 695 O O . LEU A 1 91 ? 1.848 -2.795 7.937 1.00 98.81 91 LEU A O 1
ATOM 699 N N . GLU A 1 92 ? 0.993 -2.162 9.896 1.00 98.81 92 GLU A N 1
ATOM 700 C CA . GLU A 1 92 ? 2.204 -1.448 10.340 1.00 98.81 92 GLU A CA 1
ATOM 701 C C . GLU A 1 92 ? 3.399 -2.402 10.516 1.00 98.81 92 GLU A C 1
ATOM 703 O O . GLU A 1 92 ? 4.526 -2.109 10.089 1.00 98.81 92 GLU A O 1
ATOM 708 N N . LYS A 1 93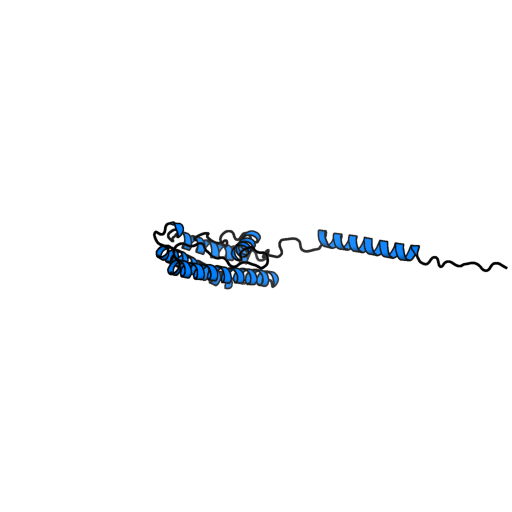 ? 3.158 -3.582 11.100 1.00 98.81 93 LYS A N 1
ATOM 709 C CA . LYS A 1 93 ? 4.158 -4.650 11.229 1.00 98.81 93 LYS A CA 1
ATOM 710 C C . LYS A 1 93 ? 4.565 -5.198 9.859 1.00 98.81 93 LYS A C 1
ATOM 712 O O . LYS A 1 93 ? 5.761 -5.355 9.609 1.00 98.81 93 LYS A O 1
ATOM 717 N N . MET A 1 94 ? 3.602 -5.430 8.966 1.00 98.81 94 MET A N 1
ATOM 718 C CA . MET A 1 94 ? 3.848 -5.840 7.579 1.00 98.81 94 MET A CA 1
ATOM 719 C C . MET A 1 94 ? 4.774 -4.849 6.867 1.00 98.81 94 MET A C 1
ATOM 721 O O . MET A 1 94 ? 5.841 -5.237 6.392 1.00 98.81 94 MET A O 1
ATOM 725 N N . LYS A 1 95 ? 4.442 -3.552 6.883 1.00 98.75 95 LYS A N 1
ATOM 726 C CA . LYS A 1 95 ? 5.279 -2.491 6.302 1.00 98.75 95 LYS A CA 1
ATOM 727 C C . LYS A 1 95 ? 6.689 -2.479 6.892 1.00 98.75 95 LYS A C 1
ATOM 729 O O . LYS A 1 95 ? 7.674 -2.381 6.162 1.00 98.75 95 LYS A O 1
ATOM 734 N N . THR A 1 96 ? 6.800 -2.619 8.211 1.00 98.69 96 THR A N 1
ATOM 735 C CA . THR A 1 96 ? 8.096 -2.685 8.905 1.00 98.69 96 THR A CA 1
ATOM 736 C C . THR A 1 96 ? 8.940 -3.874 8.441 1.00 98.69 96 THR A C 1
ATOM 738 O O . THR A 1 96 ? 10.166 -3.778 8.397 1.00 98.69 96 THR A O 1
ATOM 741 N N . ASN A 1 97 ? 8.313 -4.996 8.086 1.00 98.75 97 ASN A N 1
ATOM 742 C CA . ASN A 1 97 ? 9.007 -6.156 7.533 1.00 98.75 97 ASN A CA 1
ATOM 743 C C . ASN A 1 97 ? 9.399 -5.950 6.065 1.00 98.75 97 ASN A C 1
ATOM 745 O O . ASN A 1 97 ? 10.526 -6.287 5.710 1.00 98.75 97 ASN A O 1
ATOM 749 N N . LEU A 1 98 ? 8.545 -5.317 5.253 1.00 98.62 98 LEU A N 1
ATOM 750 C CA . LEU A 1 98 ? 8.864 -4.955 3.865 1.00 98.62 98 LEU A CA 1
ATOM 751 C C . LEU A 1 98 ? 10.099 -4.043 3.772 1.00 98.62 98 LEU A C 1
ATOM 753 O O . LEU A 1 98 ? 10.974 -4.281 2.946 1.00 98.62 98 LEU A O 1
ATOM 757 N N . ILE A 1 99 ? 10.226 -3.056 4.669 1.00 97.88 99 ILE A N 1
ATOM 758 C CA . ILE A 1 99 ? 11.380 -2.132 4.726 1.00 97.88 99 ILE A CA 1
ATOM 759 C C . ILE A 1 99 ? 12.718 -2.867 4.927 1.00 97.88 99 ILE A C 1
ATOM 761 O O . ILE A 1 99 ? 13.766 -2.371 4.518 1.00 97.88 99 ILE A O 1
ATOM 765 N N . LYS A 1 100 ? 12.709 -4.041 5.566 1.00 97.88 100 LYS A N 1
ATOM 766 C CA . LYS A 1 100 ? 13.929 -4.811 5.863 1.00 97.88 100 LYS A CA 1
ATOM 767 C C . LYS A 1 100 ? 14.408 -5.651 4.680 1.00 97.88 100 LYS A C 1
ATOM 769 O O . LYS A 1 100 ? 15.497 -6.220 4.759 1.00 97.88 100 LYS A O 1
ATOM 774 N N . LEU A 1 101 ? 13.605 -5.785 3.625 1.00 97.56 101 LEU A N 1
ATOM 775 C CA . LEU A 1 101 ? 13.964 -6.588 2.464 1.00 97.56 101 LEU A CA 1
ATOM 776 C C . LEU A 1 101 ? 15.027 -5.856 1.622 1.00 97.56 101 LEU A C 1
ATOM 778 O O . LEU A 1 101 ? 14.830 -4.689 1.279 1.00 97.56 101 LEU A O 1
ATOM 782 N N . PRO A 1 102 ? 16.150 -6.512 1.280 1.00 94.38 102 PRO A N 1
ATOM 783 C CA . PRO A 1 102 ? 17.234 -5.869 0.547 1.00 94.38 102 PRO A CA 1
ATOM 784 C C . PRO A 1 102 ? 16.870 -5.649 -0.926 1.00 94.38 102 PRO A C 1
ATOM 786 O O . PRO A 1 102 ? 16.275 -6.513 -1.568 1.00 94.38 102 PRO A O 1
ATOM 789 N N . LEU A 1 103 ? 17.288 -4.505 -1.467 1.00 93.62 103 LEU A N 1
ATOM 790 C CA . LEU A 1 103 ? 17.217 -4.164 -2.887 1.00 93.62 103 LEU A CA 1
ATOM 791 C C . LEU A 1 103 ? 18.557 -3.574 -3.314 1.00 93.62 103 LEU A C 1
ATOM 793 O O . LEU A 1 103 ? 19.072 -2.686 -2.639 1.00 93.62 103 LEU A O 1
ATOM 797 N N . ASP A 1 104 ? 19.082 -4.017 -4.454 1.00 88.19 104 ASP A N 1
ATOM 798 C CA . ASP A 1 104 ? 20.383 -3.557 -4.958 1.00 88.19 104 ASP A CA 1
ATOM 799 C C . ASP A 1 104 ? 20.249 -2.557 -6.116 1.00 88.19 104 ASP A C 1
ATOM 801 O O . ASP A 1 104 ? 21.074 -1.653 -6.249 1.00 88.19 104 ASP A O 1
ATOM 805 N N . SER A 1 105 ? 19.179 -2.661 -6.910 1.00 93.69 105 SER A N 1
ATOM 806 C CA . SER A 1 105 ? 18.879 -1.760 -8.029 1.00 93.69 105 SER A CA 1
ATOM 807 C C . SER A 1 105 ? 18.378 -0.399 -7.538 1.00 93.69 105 SER A C 1
ATOM 809 O O . SER A 1 105 ? 17.418 -0.327 -6.776 1.00 93.69 105 SER A O 1
ATOM 811 N N . GLU A 1 106 ? 18.980 0.696 -8.012 1.00 95.19 106 GLU A N 1
ATOM 812 C CA . GLU A 1 106 ? 18.527 2.061 -7.693 1.00 95.19 106 GLU A CA 1
ATOM 813 C C . GLU A 1 106 ? 17.093 2.332 -8.169 1.00 95.19 106 GLU A C 1
ATOM 815 O O . GLU A 1 106 ? 16.331 3.003 -7.474 1.00 95.19 106 GLU A O 1
ATOM 820 N N . LYS A 1 107 ? 16.698 1.764 -9.317 1.00 94.44 107 LYS A N 1
ATOM 821 C CA . LYS A 1 107 ? 15.325 1.866 -9.830 1.00 94.44 107 LYS A CA 1
ATOM 822 C C . LYS A 1 107 ? 14.342 1.183 -8.882 1.00 94.44 107 LYS A C 1
ATOM 824 O O . LYS A 1 107 ? 13.347 1.783 -8.488 1.00 94.44 107 LYS A O 1
ATOM 829 N N . ASP A 1 108 ? 14.649 -0.050 -8.487 1.00 96.56 108 ASP A N 1
ATOM 830 C CA . ASP A 1 108 ? 13.775 -0.824 -7.606 1.00 96.56 108 ASP A CA 1
ATOM 831 C C . ASP A 1 108 ? 13.700 -0.180 -6.217 1.00 96.56 108 ASP A C 1
ATOM 833 O O . ASP A 1 108 ? 12.616 -0.065 -5.654 1.00 96.56 108 ASP A O 1
ATOM 837 N N . LYS A 1 109 ? 14.823 0.330 -5.689 1.00 97.25 109 LYS A N 1
ATOM 838 C CA . LYS A 1 109 ? 14.841 1.115 -4.444 1.00 97.25 109 LYS A CA 1
ATOM 839 C C . LYS A 1 109 ? 13.931 2.333 -4.539 1.00 97.25 109 LYS A C 1
ATOM 841 O O . LYS A 1 109 ? 13.125 2.547 -3.640 1.00 97.25 109 LYS A O 1
ATOM 846 N N . PHE A 1 110 ? 14.053 3.125 -5.605 1.00 97.00 110 PHE A N 1
ATOM 847 C CA . PHE A 1 110 ? 13.230 4.317 -5.804 1.00 97.00 110 PHE A CA 1
ATOM 848 C C . PHE A 1 110 ? 11.735 3.970 -5.824 1.00 97.00 110 PHE A C 1
ATOM 850 O O . PHE A 1 110 ? 10.953 4.544 -5.064 1.00 97.00 110 PHE A O 1
ATOM 857 N N . ASN A 1 111 ? 11.362 2.981 -6.635 1.00 97.56 111 ASN A N 1
ATOM 858 C CA . ASN A 1 111 ? 9.990 2.504 -6.779 1.00 97.56 111 ASN A CA 1
ATOM 859 C C . ASN A 1 111 ? 9.419 1.992 -5.446 1.00 97.56 111 ASN A C 1
ATOM 861 O O . ASN A 1 111 ? 8.351 2.430 -5.013 1.00 97.56 111 ASN A O 1
ATOM 865 N N . THR A 1 112 ? 10.161 1.131 -4.748 1.00 98.00 112 THR A N 1
ATOM 866 C CA . THR A 1 112 ? 9.744 0.566 -3.461 1.00 98.00 112 THR A CA 1
ATOM 867 C C . THR A 1 112 ? 9.644 1.628 -2.368 1.00 98.00 112 THR A C 1
ATOM 869 O O . THR A 1 112 ? 8.692 1.611 -1.592 1.00 98.00 112 THR A O 1
ATOM 872 N N . VAL A 1 113 ? 10.568 2.592 -2.302 1.00 98.12 113 VAL A N 1
ATOM 873 C CA . VAL A 1 113 ? 10.490 3.704 -1.337 1.00 98.12 113 VAL A CA 1
ATOM 874 C C . VAL A 1 113 ? 9.262 4.575 -1.601 1.00 98.12 113 VAL A C 1
ATOM 876 O O . VAL A 1 113 ? 8.556 4.924 -0.655 1.00 98.12 113 VAL A O 1
ATOM 879 N N . SER A 1 114 ? 8.968 4.886 -2.867 1.00 98.00 114 SER A N 1
ATOM 880 C CA . SER A 1 114 ? 7.758 5.631 -3.227 1.00 98.00 114 SER A CA 1
ATOM 881 C C . SER A 1 114 ? 6.493 4.877 -2.808 1.00 98.00 114 SER A C 1
ATOM 883 O O . SER A 1 114 ? 5.596 5.463 -2.207 1.00 98.00 114 SER A O 1
ATOM 885 N N . TRP A 1 115 ? 6.433 3.569 -3.061 1.00 98.50 115 TRP A N 1
ATOM 886 C CA . TRP A 1 115 ? 5.304 2.730 -2.657 1.00 98.50 115 TRP A CA 1
ATOM 887 C C . TRP A 1 115 ? 5.146 2.625 -1.131 1.00 98.50 115 TRP A C 1
ATOM 889 O O . TRP A 1 115 ? 4.037 2.707 -0.607 1.00 98.50 115 TRP A O 1
ATOM 899 N N . LEU A 1 116 ? 6.245 2.508 -0.383 1.00 98.62 116 LEU A N 1
ATOM 900 C CA . LEU A 1 116 ? 6.207 2.488 1.082 1.00 98.62 116 LEU A CA 1
ATOM 901 C C . LEU A 1 116 ? 5.784 3.842 1.677 1.00 98.62 116 LEU A C 1
ATOM 903 O O . LEU A 1 116 ? 5.175 3.865 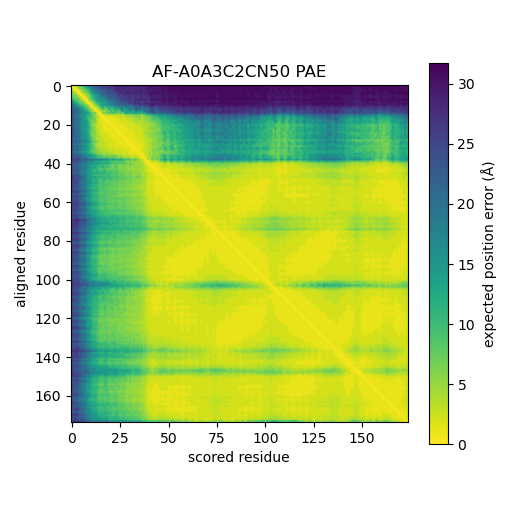2.746 1.00 98.62 116 LEU A O 1
ATOM 907 N N . SER A 1 117 ? 6.045 4.956 0.990 1.00 98.62 117 SER A N 1
ATOM 908 C CA . SER A 1 117 ? 5.508 6.270 1.370 1.00 98.62 117 SER A CA 1
ATOM 909 C C . SER A 1 117 ? 3.988 6.357 1.174 1.00 98.62 117 SER A C 1
ATOM 911 O O . SER A 1 117 ? 3.300 7.039 1.940 1.00 98.62 117 SER A O 1
ATOM 913 N N . ASP A 1 118 ? 3.442 5.662 0.176 1.00 98.69 118 ASP A N 1
ATOM 914 C CA . ASP A 1 118 ? 1.990 5.558 -0.001 1.00 98.69 118 ASP A CA 1
ATOM 915 C C . ASP A 1 118 ? 1.360 4.738 1.125 1.00 98.69 118 ASP A C 1
ATOM 917 O O . ASP A 1 118 ? 0.333 5.137 1.675 1.00 98.69 118 ASP A O 1
ATOM 921 N N . TRP A 1 119 ? 2.027 3.658 1.544 1.00 98.75 119 TRP A N 1
ATOM 922 C CA . TRP A 1 119 ? 1.647 2.907 2.740 1.00 98.75 119 TRP A CA 1
ATOM 923 C C . TRP A 1 119 ? 1.630 3.772 4.002 1.00 98.75 119 TRP A C 1
ATOM 925 O O . TRP A 1 119 ? 0.703 3.646 4.795 1.00 98.75 119 TRP A O 1
ATOM 935 N N . ASP A 1 120 ? 2.611 4.658 4.207 1.00 98.75 120 ASP A N 1
ATOM 936 C CA . ASP A 1 120 ? 2.600 5.574 5.361 1.00 98.75 120 ASP A CA 1
ATOM 937 C C . ASP A 1 120 ? 1.348 6.450 5.387 1.00 98.75 120 ASP A C 1
ATOM 939 O O . ASP A 1 120 ? 0.693 6.578 6.424 1.00 98.75 120 ASP A O 1
ATOM 943 N N . THR A 1 121 ? 0.999 7.012 4.230 1.00 98.75 121 THR A N 1
ATOM 944 C CA . THR A 1 121 ? -0.194 7.847 4.072 1.00 98.75 121 THR A CA 1
ATOM 945 C C . THR A 1 121 ? -1.465 7.040 4.317 1.00 98.75 121 THR A C 1
ATOM 947 O O . THR A 1 121 ? -2.334 7.468 5.070 1.00 98.75 121 THR A O 1
ATOM 950 N N . TYR A 1 122 ? -1.555 5.840 3.745 1.00 98.75 122 TYR A N 1
ATOM 951 C CA . TYR A 1 122 ? -2.713 4.973 3.921 1.00 98.75 122 TYR A CA 1
ATOM 952 C C . TYR A 1 122 ? -2.904 4.538 5.385 1.00 98.75 122 TYR A C 1
ATOM 954 O O . TYR A 1 122 ? -4.013 4.582 5.916 1.00 98.75 122 TYR A O 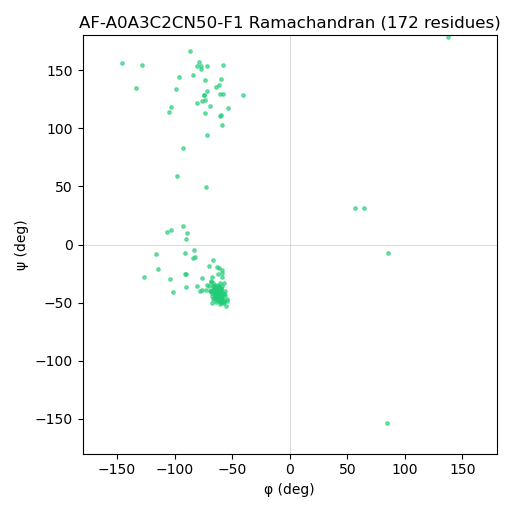1
ATOM 962 N N . LEU A 1 123 ? -1.823 4.178 6.083 1.00 98.81 123 LEU A N 1
ATOM 963 C CA . LEU A 1 123 ? -1.876 3.840 7.509 1.00 98.81 123 LEU A CA 1
ATOM 964 C C . LEU A 1 123 ? -2.297 5.042 8.365 1.00 98.81 123 LEU A C 1
ATOM 966 O O . LEU A 1 123 ? -3.014 4.879 9.354 1.00 98.81 123 LEU A O 1
ATOM 970 N N . GLU A 1 124 ? -1.898 6.253 7.980 1.00 98.81 124 GLU A N 1
ATOM 971 C CA . GLU A 1 124 ? -2.360 7.478 8.631 1.00 98.81 124 GLU A CA 1
ATOM 972 C C . GLU A 1 124 ? -3.853 7.736 8.386 1.00 98.81 124 GLU A C 1
ATOM 974 O O . GLU A 1 124 ? -4.580 8.047 9.332 1.00 98.81 124 GLU A O 1
ATOM 979 N N . ASP A 1 125 ? -4.349 7.523 7.165 1.00 98.81 125 ASP A N 1
ATOM 980 C CA . ASP A 1 125 ? -5.782 7.599 6.855 1.00 98.81 125 ASP A CA 1
ATOM 981 C C . ASP A 1 125 ? -6.591 6.619 7.721 1.00 98.81 125 ASP A C 1
ATOM 983 O O . ASP A 1 125 ? -7.628 6.986 8.285 1.00 98.81 125 ASP A O 1
ATOM 987 N N . ARG A 1 126 ? -6.088 5.390 7.909 1.00 98.56 126 ARG A N 1
ATOM 988 C CA . ARG A 1 126 ? -6.702 4.383 8.791 1.00 98.56 126 ARG A CA 1
ATOM 989 C C . ARG A 1 126 ? -6.754 4.843 10.247 1.00 98.56 126 ARG A C 1
ATOM 991 O O . ARG A 1 126 ? -7.820 4.791 10.865 1.00 98.56 126 ARG A O 1
ATOM 998 N N . ARG A 1 127 ? -5.647 5.351 10.803 1.00 98.81 127 ARG A N 1
ATOM 999 C CA . ARG A 1 127 ? -5.608 5.887 12.181 1.00 98.81 127 ARG A CA 1
ATOM 1000 C C . ARG A 1 127 ? -6.564 7.068 12.360 1.00 98.81 127 ARG A C 1
ATOM 1002 O O . ARG A 1 127 ? -7.289 7.138 13.357 1.00 98.81 127 ARG A O 1
ATOM 1009 N N . ASN A 1 128 ? -6.624 7.962 11.377 1.00 98.62 128 ASN A N 1
ATOM 1010 C CA . ASN A 1 128 ? -7.561 9.081 11.377 1.00 98.62 128 ASN A CA 1
ATOM 1011 C C . ASN A 1 128 ? -9.014 8.610 11.306 1.00 98.62 128 ASN A C 1
ATOM 1013 O O . ASN A 1 128 ? -9.878 9.163 11.991 1.00 98.62 128 ASN A O 1
ATOM 1017 N N . HIS A 1 129 ? -9.298 7.562 10.536 1.00 98.44 129 HIS A N 1
ATOM 1018 C CA . HIS A 1 129 ? -10.627 6.971 10.485 1.00 98.44 129 HIS A CA 1
ATOM 1019 C C . HIS A 1 129 ? -11.043 6.354 11.829 1.00 98.44 129 HIS A C 1
ATOM 1021 O O . HIS A 1 129 ? -12.132 6.662 12.312 1.00 98.44 129 HIS A O 1
ATOM 1027 N N . VAL A 1 130 ? -10.157 5.599 12.490 1.00 98.62 130 VAL A N 1
ATOM 1028 C CA . VAL A 1 130 ? -10.373 5.064 13.851 1.00 98.62 130 VAL A CA 1
ATOM 1029 C C . VAL A 1 130 ? -10.726 6.181 14.836 1.00 98.62 130 VAL A C 1
ATOM 1031 O O . VAL A 1 130 ? -11.697 6.071 15.586 1.00 98.62 130 VAL A O 1
ATOM 1034 N N . LYS A 1 131 ? -9.972 7.288 14.823 1.00 98.62 131 LYS A N 1
ATOM 1035 C CA . LYS A 1 131 ? -10.261 8.453 15.671 1.00 98.62 131 LYS A CA 1
ATOM 1036 C C . LYS A 1 131 ? -11.647 9.032 15.373 1.00 98.62 131 LYS A C 1
ATOM 1038 O O . LYS A 1 131 ? -12.440 9.247 16.288 1.00 98.62 131 LYS A O 1
ATOM 1043 N N . ARG A 1 132 ? -11.967 9.240 14.094 1.00 98.25 132 ARG A N 1
ATOM 1044 C CA . ARG A 1 132 ? -13.246 9.828 13.682 1.00 98.25 132 ARG A CA 1
ATOM 1045 C C . ARG A 1 132 ? -14.446 8.927 13.981 1.00 98.25 132 ARG A C 1
ATOM 1047 O O . ARG A 1 132 ? -15.491 9.465 14.317 1.00 98.25 132 ARG A O 1
ATOM 1054 N N . LEU A 1 133 ? -14.317 7.600 13.918 1.00 98.25 133 LEU A N 1
ATOM 1055 C CA . LEU A 1 133 ? -15.388 6.681 14.332 1.00 98.25 133 LEU A CA 1
ATOM 1056 C C . LEU A 1 133 ? -15.757 6.870 15.810 1.00 98.25 133 LEU A C 1
ATOM 1058 O O . LEU A 1 133 ? -16.934 6.857 16.171 1.00 98.25 133 LEU A O 1
ATOM 1062 N N . ARG A 1 134 ? -14.751 7.094 16.664 1.00 97.94 134 ARG A N 1
ATOM 1063 C CA . ARG A 1 134 ? -14.949 7.338 18.101 1.00 97.94 134 ARG A CA 1
ATOM 1064 C C . ARG A 1 134 ? -15.563 8.710 18.388 1.00 97.94 134 ARG A C 1
ATOM 1066 O O . ARG A 1 134 ? -16.339 8.838 19.327 1.00 97.94 134 ARG A O 1
ATOM 1073 N N . GLU A 1 135 ? -15.217 9.724 17.598 1.00 98.06 135 GLU A N 1
ATOM 1074 C CA . GLU A 1 135 ? -15.639 11.115 17.825 1.00 98.06 135 GLU A CA 1
ATOM 1075 C C . GLU A 1 135 ? -16.960 11.481 17.131 1.00 98.06 135 GLU A C 1
ATOM 1077 O O . GLU A 1 135 ? -17.743 12.261 17.670 1.00 98.06 135 GLU A O 1
ATOM 1082 N N . LEU A 1 136 ? -17.201 10.948 15.931 1.00 97.88 136 LEU A N 1
ATOM 1083 C CA . LEU A 1 136 ? -18.269 11.380 15.021 1.00 97.88 136 LEU A CA 1
ATOM 1084 C C . LEU A 1 136 ? -19.331 10.299 14.765 1.00 97.88 136 LEU A C 1
ATOM 1086 O O . LEU A 1 136 ? -20.353 10.595 14.148 1.00 97.88 136 LEU A O 1
ATOM 1090 N N . GLY A 1 137 ? -19.118 9.067 15.236 1.00 96.00 137 GLY A N 1
ATOM 1091 C CA . GLY A 1 137 ? -20.028 7.944 15.007 1.00 96.00 137 GLY A CA 1
ATOM 1092 C C . GLY A 1 137 ? -19.783 7.232 13.674 1.00 96.00 137 GLY A C 1
ATOM 1093 O O . GLY A 1 137 ? -18.663 7.213 13.178 1.00 96.00 137 GLY A O 1
ATOM 1094 N N . ASP A 1 138 ? -20.813 6.590 13.115 1.00 94.06 138 ASP A N 1
ATOM 1095 C CA . ASP A 1 138 ? -20.675 5.790 11.889 1.00 94.06 138 ASP A CA 1
ATOM 1096 C C . ASP A 1 138 ? -20.514 6.693 10.655 1.00 94.06 138 ASP A C 1
ATOM 1098 O O . ASP A 1 138 ? -21.416 7.442 10.277 1.00 94.06 138 ASP A O 1
ATOM 1102 N N . ILE A 1 139 ? -19.335 6.644 10.048 1.00 95.50 139 ILE A N 1
ATOM 1103 C CA . ILE A 1 139 ? -18.885 7.525 8.971 1.00 95.50 139 ILE A CA 1
ATOM 1104 C C . ILE A 1 139 ? -17.988 6.740 8.020 1.00 95.50 139 ILE A C 1
ATOM 1106 O O . ILE A 1 139 ? -17.349 5.773 8.413 1.00 95.50 139 ILE A O 1
ATOM 1110 N N . GLN A 1 140 ? -17.885 7.192 6.773 1.00 94.44 140 GLN A N 1
ATOM 1111 C CA . GLN A 1 140 ? -16.994 6.567 5.796 1.00 94.44 140 GLN A CA 1
ATOM 1112 C C . GLN A 1 140 ? -15.514 6.952 6.023 1.00 94.44 140 GLN A C 1
ATOM 1114 O O . GLN A 1 140 ? -15.229 8.050 6.548 1.00 94.44 140 GLN A O 1
ATOM 1119 N N . PRO A 1 141 ? -14.564 6.087 5.609 1.00 95.31 141 PRO A N 1
ATOM 1120 C CA . PRO A 1 141 ? -13.146 6.421 5.592 1.00 95.31 141 PRO A CA 1
ATOM 1121 C C . PRO A 1 141 ? -12.898 7.632 4.692 1.00 95.31 141 PRO A C 1
ATOM 1123 O O . PRO A 1 141 ? -13.532 7.796 3.649 1.00 95.31 141 PRO A O 1
ATOM 1126 N N . LEU A 1 142 ? -11.974 8.497 5.106 1.00 96.94 142 LEU A N 1
ATOM 1127 C CA . LEU A 1 142 ? -11.455 9.559 4.251 1.00 96.94 142 LEU A CA 1
ATOM 1128 C C . LEU A 1 142 ? -10.060 9.136 3.823 1.00 96.94 142 LEU A C 1
ATOM 1130 O O . LEU A 1 142 ? -9.180 9.019 4.669 1.00 96.94 142 LEU A O 1
ATOM 1134 N N . LEU A 1 143 ? -9.903 8.884 2.528 1.00 97.94 143 LEU A N 1
ATOM 1135 C CA . LEU A 1 143 ? -8.633 8.497 1.936 1.00 97.94 143 LEU A CA 1
ATOM 1136 C C . LEU A 1 143 ? -7.982 9.725 1.309 1.00 97.94 143 LEU A C 1
ATOM 1138 O O . LEU A 1 143 ? -8.638 10.480 0.584 1.00 97.94 143 LEU A O 1
ATOM 1142 N N . THR A 1 144 ? -6.696 9.911 1.574 1.00 98.44 144 THR A N 1
ATOM 1143 C CA . THR A 1 144 ? -5.909 11.012 1.033 1.00 98.44 144 THR A CA 1
ATOM 1144 C C . THR A 1 144 ? -5.887 10.927 -0.491 1.00 98.44 144 THR A C 1
ATOM 1146 O O . THR A 1 144 ? -5.603 9.877 -1.072 1.00 98.44 144 THR A O 1
ATOM 1149 N N . ALA A 1 145 ? -6.208 12.039 -1.152 1.00 97.88 145 ALA A N 1
ATOM 1150 C CA . ALA A 1 145 ? -6.171 12.144 -2.603 1.00 97.88 145 ALA A CA 1
ATOM 1151 C C . ALA A 1 145 ? -4.757 12.473 -3.097 1.00 97.88 145 ALA A C 1
ATOM 1153 O O . ALA A 1 145 ? -4.004 13.212 -2.470 1.00 97.88 145 ALA A O 1
ATOM 1154 N N . THR A 1 146 ? -4.423 11.941 -4.262 1.00 96.00 146 THR A N 1
ATOM 1155 C CA . THR A 1 146 ? -3.267 12.335 -5.064 1.00 96.00 146 THR A CA 1
ATOM 1156 C C . THR A 1 146 ? -3.637 13.518 -5.964 1.00 96.00 146 THR A C 1
ATOM 1158 O O . THR A 1 146 ? -4.817 13.799 -6.183 1.00 96.00 146 THR A O 1
ATOM 1161 N N . ASP A 1 147 ? -2.640 14.172 -6.560 1.00 93.12 147 ASP A N 1
ATOM 1162 C CA . ASP A 1 147 ? -2.841 15.343 -7.431 1.00 93.12 147 ASP A CA 1
ATOM 1163 C C . ASP A 1 147 ? -3.745 15.076 -8.647 1.00 93.12 147 ASP A C 1
ATOM 1165 O O . ASP A 1 147 ? -4.326 16.000 -9.214 1.00 93.12 147 ASP A O 1
ATOM 1169 N N . ASN A 1 148 ? -3.885 13.812 -9.059 1.00 91.44 148 ASN A N 1
ATOM 1170 C CA . ASN A 1 148 ? -4.750 13.415 -10.172 1.00 91.44 148 ASN A CA 1
ATOM 1171 C C . ASN A 1 148 ? -6.192 13.070 -9.739 1.00 91.44 148 ASN A C 1
ATOM 1173 O O . ASN A 1 148 ? -6.986 12.622 -10.566 1.00 91.44 148 ASN A O 1
ATOM 1177 N N . GLY A 1 149 ? -6.527 13.259 -8.459 1.00 93.06 149 GLY A N 1
ATOM 1178 C CA . GLY A 1 149 ? -7.855 13.022 -7.893 1.00 93.06 149 GLY A CA 1
ATOM 1179 C C . GLY A 1 149 ? -8.140 11.580 -7.461 1.00 93.06 149 GLY A C 1
ATOM 1180 O O . GLY A 1 149 ? -9.168 11.350 -6.830 1.00 93.06 149 GLY A O 1
ATOM 1181 N N . LYS A 1 150 ? -7.257 10.613 -7.747 1.00 95.38 150 LYS A N 1
ATOM 1182 C CA . LYS A 1 150 ? -7.347 9.246 -7.199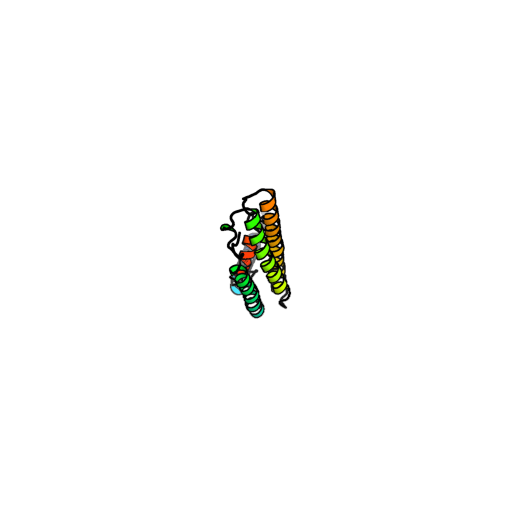 1.00 95.38 150 LYS A CA 1
ATOM 1183 C C . LYS A 1 150 ? -6.837 9.192 -5.768 1.00 95.38 150 LYS A C 1
ATOM 1185 O O . LYS A 1 150 ? -6.008 10.020 -5.397 1.00 95.38 150 LYS A O 1
ATOM 1190 N N . SER A 1 151 ? -7.259 8.204 -4.983 1.00 97.88 151 SER A N 1
ATOM 1191 C CA . SER A 1 151 ? -6.717 8.025 -3.630 1.00 97.88 151 SER A CA 1
ATOM 1192 C C . SER A 1 151 ? -5.278 7.496 -3.649 1.00 97.88 151 SER A C 1
ATOM 1194 O O . SER A 1 151 ? -4.858 6.797 -4.576 1.00 97.88 151 SER A O 1
ATOM 1196 N N . VAL A 1 152 ? -4.513 7.799 -2.600 1.00 98.19 152 VAL A N 1
ATOM 1197 C CA . VAL A 1 152 ? -3.184 7.212 -2.378 1.00 98.19 152 VAL A CA 1
ATOM 1198 C C . VAL A 1 152 ? -3.287 5.690 -2.254 1.00 98.19 152 VAL A C 1
ATOM 1200 O O . VAL A 1 152 ? -2.468 4.984 -2.833 1.00 98.19 152 VAL A O 1
ATOM 1203 N N . MET A 1 153 ? -4.348 5.176 -1.622 1.00 98.38 153 MET A N 1
ATOM 1204 C CA . MET A 1 153 ? -4.654 3.740 -1.568 1.00 98.38 153 MET A CA 1
ATOM 1205 C C . MET A 1 153 ? -4.794 3.119 -2.970 1.00 98.38 153 MET A C 1
ATOM 1207 O O . MET A 1 153 ? -4.262 2.043 -3.231 1.00 98.38 153 MET A O 1
ATOM 1211 N N . GLU A 1 154 ? -5.466 3.787 -3.912 1.00 98.12 154 GLU A N 1
ATOM 1212 C CA . GLU A 1 154 ? -5.577 3.288 -5.288 1.00 98.12 154 GLU A CA 1
ATOM 1213 C C . GLU A 1 154 ? -4.221 3.217 -5.998 1.00 98.12 154 GLU A C 1
ATOM 1215 O O . GLU A 1 154 ? -3.966 2.248 -6.720 1.00 98.12 154 GLU A O 1
ATOM 1220 N N . ARG A 1 155 ? -3.351 4.217 -5.793 1.00 97.94 155 ARG A N 1
ATOM 1221 C CA . ARG A 1 155 ? -1.982 4.221 -6.333 1.00 97.94 155 ARG A CA 1
ATOM 1222 C C . ARG A 1 155 ? -1.136 3.111 -5.704 1.00 97.94 155 ARG A C 1
ATOM 1224 O O . ARG A 1 155 ? -0.526 2.339 -6.440 1.00 97.94 155 ARG A O 1
ATOM 1231 N N . MET A 1 156 ? -1.192 2.972 -4.380 1.00 98.56 156 MET A N 1
ATOM 1232 C CA . MET A 1 156 ? -0.539 1.912 -3.604 1.00 98.56 156 MET A CA 1
ATOM 1233 C C . MET A 1 156 ? -0.931 0.516 -4.106 1.00 98.56 156 MET A C 1
ATOM 1235 O O . MET A 1 156 ? -0.069 -0.313 -4.395 1.00 98.56 156 MET A O 1
ATOM 1239 N N . ASN A 1 157 ? -2.232 0.278 -4.290 1.00 98.62 157 ASN A N 1
ATOM 1240 C CA . ASN A 1 157 ? -2.758 -0.977 -4.826 1.00 98.62 157 ASN A CA 1
ATOM 1241 C C . ASN A 1 157 ? -2.391 -1.168 -6.309 1.00 98.62 157 ASN A C 1
ATOM 1243 O O . ASN A 1 157 ? -2.242 -2.291 -6.783 1.00 98.62 157 ASN A O 1
ATOM 1247 N N . GLY A 1 158 ? -2.272 -0.076 -7.070 1.00 98.06 158 GLY A N 1
ATOM 1248 C CA . GLY A 1 158 ? -1.808 -0.097 -8.456 1.00 98.06 158 GLY A CA 1
ATOM 1249 C C . GLY A 1 158 ? -0.378 -0.617 -8.574 1.00 98.06 158 GLY A C 1
ATOM 1250 O O . GLY A 1 158 ? -0.125 -1.490 -9.400 1.00 98.06 158 GLY A O 1
ATOM 1251 N N . PHE A 1 159 ? 0.521 -0.141 -7.711 1.00 98.38 159 PHE A N 1
ATOM 1252 C CA . PHE A 1 159 ? 1.896 -0.630 -7.639 1.00 98.38 159 PHE A CA 1
ATOM 1253 C C . PHE A 1 159 ? 1.957 -2.128 -7.325 1.00 98.38 159 PHE A C 1
ATOM 1255 O O . PHE A 1 159 ? 2.675 -2.864 -8.001 1.00 98.38 159 PHE A O 1
ATOM 1262 N N . ALA A 1 160 ? 1.172 -2.583 -6.343 1.00 98.62 160 ALA A N 1
ATOM 1263 C CA . ALA A 1 160 ? 1.096 -3.995 -5.976 1.00 98.62 160 ALA A CA 1
ATOM 1264 C C . ALA A 1 160 ? 0.680 -4.868 -7.177 1.00 98.62 160 ALA A C 1
ATOM 1266 O O . ALA A 1 160 ? 1.388 -5.807 -7.531 1.00 98.62 160 ALA A O 1
ATOM 1267 N N . ARG A 1 161 ? -0.383 -4.480 -7.898 1.00 98.38 161 ARG A N 1
ATOM 1268 C CA . ARG A 1 161 ? -0.849 -5.182 -9.111 1.00 98.38 161 ARG A CA 1
ATOM 1269 C C . ARG A 1 161 ? 0.178 -5.220 -10.237 1.00 98.38 161 ARG A C 1
ATOM 1271 O O . ARG A 1 161 ? 0.316 -6.229 -10.912 1.00 98.38 161 ARG A O 1
ATOM 1278 N N . VAL A 1 162 ? 0.904 -4.126 -10.466 1.00 97.94 162 VAL A N 1
ATOM 1279 C CA . VAL A 1 162 ? 1.963 -4.083 -11.493 1.00 97.94 162 VAL A CA 1
ATOM 1280 C C . VAL A 1 162 ? 3.088 -5.071 -11.189 1.00 97.94 162 VAL A C 1
ATOM 1282 O O . VAL A 1 162 ? 3.779 -5.514 -12.107 1.00 97.94 162 VAL A O 1
ATOM 1285 N N . ASN A 1 163 ? 3.268 -5.407 -9.917 1.00 98.06 163 ASN A N 1
ATOM 1286 C CA . ASN A 1 163 ? 4.341 -6.242 -9.406 1.00 98.06 163 ASN A CA 1
ATOM 1287 C C . ASN A 1 163 ? 3.884 -7.651 -9.002 1.00 98.06 163 ASN A C 1
ATOM 1289 O O . ASN A 1 163 ? 4.672 -8.379 -8.413 1.00 98.06 163 ASN A O 1
ATOM 1293 N N . ASP A 1 164 ? 2.652 -8.041 -9.350 1.00 97.94 164 ASP A N 1
ATOM 1294 C CA . ASP A 1 164 ? 2.054 -9.339 -9.004 1.00 97.94 164 ASP A CA 1
ATOM 1295 C C . ASP A 1 164 ? 2.032 -9.616 -7.483 1.00 97.94 164 ASP A C 1
ATOM 1297 O O . ASP A 1 164 ? 2.116 -10.761 -7.044 1.00 97.94 164 ASP A O 1
ATOM 1301 N N . LEU A 1 165 ? 1.917 -8.555 -6.679 1.00 98.38 165 LEU A N 1
ATOM 1302 C CA . LEU A 1 165 ? 1.870 -8.596 -5.216 1.00 98.38 165 LEU A CA 1
ATOM 1303 C C . LEU A 1 165 ? 0.421 -8.540 -4.711 1.00 98.38 165 LEU A C 1
ATOM 1305 O O . LEU A 1 165 ? 0.024 -7.585 -4.037 1.00 98.38 165 LEU A O 1
ATOM 1309 N N . GLU A 1 166 ? -0.411 -9.503 -5.105 1.00 97.94 166 GLU A N 1
ATOM 1310 C CA . GLU A 1 166 ? -1.851 -9.478 -4.803 1.00 97.94 166 GLU A CA 1
ATOM 1311 C C . GLU A 1 166 ? -2.134 -9.439 -3.293 1.00 97.94 166 GLU A C 1
ATOM 1313 O O . GLU A 1 166 ? -3.043 -8.727 -2.862 1.00 97.94 166 GLU A O 1
ATOM 1318 N N . SER A 1 167 ? -1.319 -10.109 -2.467 1.00 98.62 167 SER A N 1
ATOM 1319 C CA . SER A 1 167 ? -1.490 -10.061 -1.009 1.00 98.62 167 SER A CA 1
ATOM 1320 C C . SER A 1 167 ? -1.139 -8.700 -0.405 1.00 98.62 167 SER A C 1
ATOM 1322 O O . SER A 1 167 ? -1.537 -8.406 0.719 1.00 98.62 167 SER A O 1
ATOM 1324 N N . CYS A 1 168 ? -0.388 -7.859 -1.121 1.00 98.56 168 CYS A N 1
ATOM 1325 C CA . CYS A 1 168 ? -0.019 -6.514 -0.678 1.00 98.56 168 CYS A CA 1
ATOM 1326 C C . CYS A 1 168 ? -1.038 -5.436 -1.084 1.00 98.56 168 CYS A C 1
ATOM 1328 O O . CYS A 1 168 ? -0.744 -4.242 -0.984 1.00 98.56 168 CYS A O 1
ATOM 1330 N N . ILE A 1 169 ? -2.209 -5.815 -1.588 1.00 98.56 169 ILE A N 1
ATOM 1331 C CA . ILE A 1 169 ? -3.323 -4.887 -1.790 1.00 98.56 169 ILE A CA 1
ATOM 1332 C C . ILE A 1 169 ? -3.990 -4.619 -0.434 1.00 98.56 169 ILE A C 1
ATOM 1334 O O . ILE A 1 169 ? -3.966 -5.461 0.460 1.00 98.56 169 ILE A O 1
ATOM 1338 N N . ASP A 1 170 ? -4.578 -3.430 -0.273 1.00 97.62 170 ASP A N 1
ATOM 1339 C CA . ASP A 1 170 ? -5.472 -3.127 0.850 1.00 97.62 170 ASP A CA 1
ATOM 1340 C C . ASP A 1 170 ? -6.417 -4.313 1.182 1.00 97.62 170 ASP A C 1
ATOM 1342 O O . ASP A 1 170 ? -7.104 -4.796 0.277 1.00 97.62 170 ASP A O 1
ATOM 1346 N N . PRO A 1 171 ? -6.502 -4.759 2.452 1.00 96.94 171 PRO A N 1
ATOM 1347 C CA . PRO A 1 171 ? -7.345 -5.891 2.846 1.00 96.94 171 PRO A CA 1
ATOM 1348 C C . PRO A 1 171 ? -8.856 -5.639 2.715 1.00 96.94 171 PRO A C 1
ATOM 1350 O O . PRO A 1 171 ? -9.634 -6.589 2.807 1.00 96.94 171 PRO A O 1
ATOM 1353 N N . GLY A 1 172 ? -9.300 -4.388 2.535 1.00 95.00 172 GLY A N 1
ATOM 1354 C CA . GLY A 1 172 ? -10.724 -4.052 2.451 1.00 95.00 172 GLY A CA 1
ATOM 1355 C C . GLY A 1 172 ? -11.487 -4.320 3.754 1.00 95.00 172 GLY A C 1
ATOM 1356 O O . GLY A 1 172 ? -12.665 -4.672 3.720 1.00 95.00 172 GLY A O 1
ATOM 1357 N N . ASP A 1 173 ? -10.808 -4.181 4.895 1.00 94.62 173 ASP A N 1
ATOM 1358 C CA . ASP A 1 173 ? -11.284 -4.511 6.247 1.00 94.62 173 ASP A CA 1
ATOM 1359 C C . ASP A 1 173 ? -11.932 -3.327 6.994 1.00 94.62 173 ASP A C 1
ATOM 1361 O O . ASP A 1 173 ? -12.085 -3.383 8.216 1.00 94.62 173 ASP A O 1
ATOM 1365 N N . PHE A 1 174 ? -12.300 -2.261 6.275 1.00 87.88 174 PHE A N 1
ATOM 1366 C CA . PHE A 1 174 ? -13.066 -1.131 6.815 1.00 87.88 174 PHE A CA 1
ATOM 1367 C C . PHE A 1 174 ? -14.500 -1.513 7.235 1.00 87.88 174 PHE A C 1
ATOM 1369 O O . PHE A 1 174 ? -15.115 -2.421 6.625 1.00 87.88 174 PHE A O 1
#

Secondary structure (DSSP, 8-state):
-PPP------SHHHHHHHHHHHHHHHHHHHHHHHHTSPPS-TT----HHHHHHHHHHHHHHHHHHHTSPPGGG-SSHHHHHHHHHHHHHHHHHHHHHHTTS----HHHHHHHHHHHHHHHHHHHHHHHHHHHHHHH-S----PPBPTTSSBHHHHHHHHHHHTT-GGGS-----

Foldseek 3Di:
DDDDDPPPPPPPVVVVVVVVVVVVVVVVVVCCVPPPPDDADLLADPPPVLLVQLLVLLLVLLVVLVPFDQLVPDPWLLSSLVNLVSSLVSLVVSLVSSVPRDDDDPSNVVSSVLLSVLSVQQSVQSNVSSVCCVVPNDDDGDFPADPVRHGSLVVSQVSCVSHVSNSSRDSPRD

Solvent-accessible surface area (backbone atoms only — not comparable to full-atom values): 9913 Å² total; per-residue (Å²): 138,89,81,81,84,76,78,76,86,73,57,66,64,60,50,48,51,51,50,51,52,51,50,51,49,53,52,51,51,50,52,39,60,75,75,67,49,91,80,75,65,88,74,48,63,79,58,61,69,47,45,57,52,44,31,54,45,21,41,54,33,49,56,60,46,69,74,48,75,62,24,76,72,42,92,43,35,55,56,22,24,55,39,41,50,53,45,47,52,41,51,54,52,33,53,59,53,53,73,68,58,79,72,87,50,70,67,45,43,52,47,50,53,55,44,52,52,31,49,54,53,42,54,48,30,50,54,50,33,31,52,42,20,63,76,72,34,86,72,81,77,62,69,59,66,41,99,87,71,49,38,36,58,58,53,36,32,47,52,21,58,67,52,75,21,70,50,54,33,81,85,78,58,101

pLDDT: mean 92.66, std 12.74, range [41.0, 98.81]

Sequence (174 aa):
MKKLSKKLNLAPTASLFLKVVIVAGLVGLWVYAFFFAPSGNPDRIENGEWIEKAELVCSQALDEISLLPLAKESRTPADRADVIAQGTQVLEKMKTNLIKLPLDSEKDKFNTVSWLSDWDTYLEDRRNHVKRLRELGDIQPLLTATDNGKSVMERMNGFARVNDLESCIDPGDF

Radius of gyration: 27.96 Å; Cα contacts (8 Å, |Δi|>4): 156; chains: 1; bounding box: 45×60×92 Å